Protein AF-A0A9E3DQM3-F1 (afdb_monomer_lite)

Foldseek 3Di:
DDDPPPPPDPPPPPDDPDDDPALVVNLVSLVVVLVVVVVVLVPDDPVVNVCVCVPDPDNDPVVVVSVVSVVVSVVSVLRVLLVVLVVVVVVVDDLVNVCVVVVHDSVVSCVSVVHD

Sec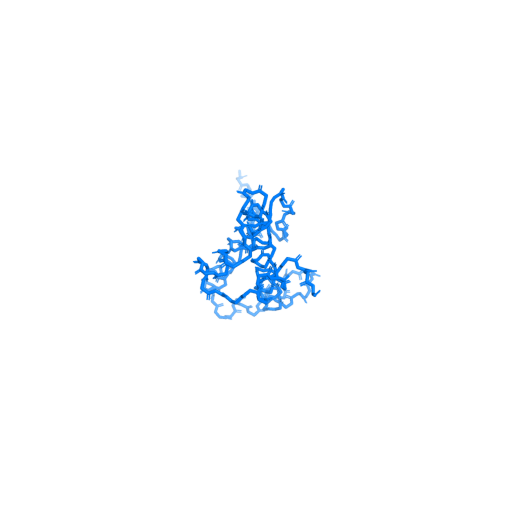ondary structure (DSSP, 8-state):
-----------S----PPPPSSHHHHHHHHHHHHHHHHHHHHHS-HHHHHHTTTSSSS---HHHHHHHHHHHHHHHHHHHHHHHHHHHHHTT--HHHHHHHHT--HHHHHHHHT--

Radius of gyration: 20.76 Å; chains: 1; bounding box: 43×24×73 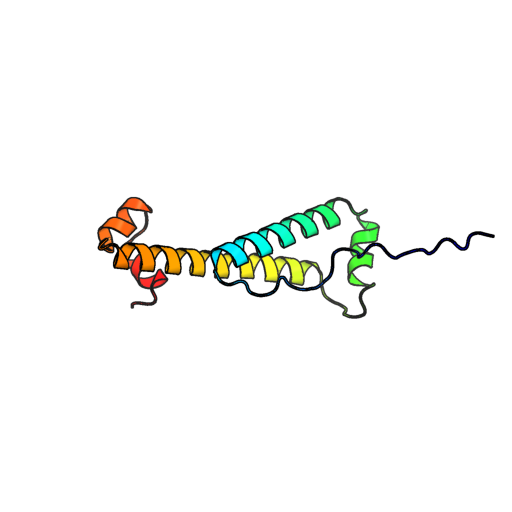Å

pLDDT: mean 78.61, std 18.82, range [35.5, 97.88]

Structure (mmCIF, N/CA/C/O backbone):
data_AF-A0A9E3DQM3-F1
#
_entry.id   AF-A0A9E3DQM3-F1
#
loop_
_atom_site.group_PDB
_atom_site.id
_atom_site.type_symbol
_atom_site.label_atom_id
_atom_site.label_alt_id
_atom_site.label_comp_id
_atom_site.label_asym_id
_atom_site.label_entity_id
_atom_site.label_seq_id
_atom_site.pdbx_PDB_ins_code
_atom_site.Cartn_x
_atom_site.Cartn_y
_atom_site.Cartn_z
_atom_site.occupancy
_atom_site.B_iso_or_equiv
_atom_site.auth_seq_id
_atom_site.auth_comp_id
_atom_site.auth_asym_id
_atom_site.auth_atom_id
_atom_site.pdbx_PDB_model_num
ATOM 1 N N . MET A 1 1 ? 2.557 4.049 -54.250 1.00 42.88 1 MET A N 1
ATOM 2 C CA . MET A 1 1 ? 3.719 3.833 -53.370 1.00 42.88 1 MET A CA 1
ATOM 3 C C . MET A 1 1 ? 3.212 4.085 -51.966 1.00 42.88 1 MET A C 1
ATOM 5 O O . MET A 1 1 ? 2.896 5.226 -51.663 1.00 42.88 1 MET A O 1
ATOM 9 N N . SER A 1 2 ? 2.962 3.009 -51.215 1.00 41.59 2 SER A N 1
ATOM 10 C CA . SER A 1 2 ? 2.584 3.079 -49.802 1.00 41.59 2 SER A CA 1
ATOM 11 C C . SER A 1 2 ? 3.788 3.590 -49.030 1.00 41.59 2 SER A C 1
ATOM 13 O O . SER A 1 2 ? 4.823 2.930 -49.020 1.00 41.59 2 SER A O 1
ATOM 15 N N . SER A 1 3 ? 3.661 4.773 -48.447 1.00 45.12 3 SER A N 1
ATOM 16 C CA . SER A 1 3 ? 4.491 5.146 -47.314 1.00 45.12 3 SER A CA 1
ATOM 17 C C . SER A 1 3 ? 3.860 4.457 -46.115 1.00 45.12 3 SER A C 1
ATOM 19 O O . SER A 1 3 ? 2.755 4.824 -45.725 1.00 45.12 3 SER A O 1
ATOM 21 N N . ASP A 1 4 ? 4.511 3.408 -45.619 1.00 41.22 4 ASP A N 1
ATOM 22 C CA . ASP A 1 4 ? 4.266 2.865 -44.289 1.00 41.22 4 ASP A CA 1
ATOM 23 C C . ASP A 1 4 ? 4.335 4.029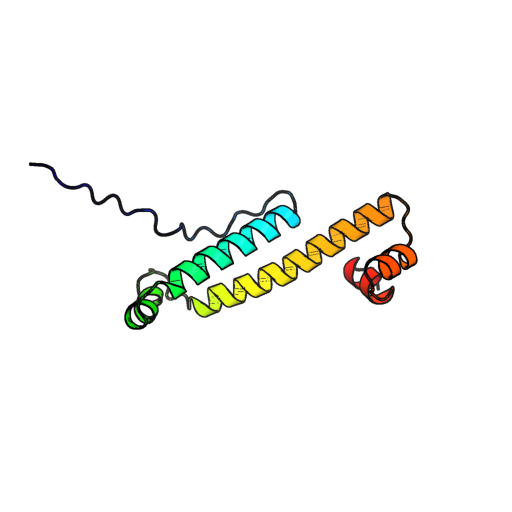 -43.290 1.00 41.22 4 ASP A C 1
ATOM 25 O O . ASP A 1 4 ? 5.412 4.531 -42.962 1.00 41.22 4 ASP A O 1
ATOM 29 N N . GLU A 1 5 ? 3.165 4.505 -42.861 1.00 43.25 5 GLU A N 1
ATOM 30 C CA . GLU A 1 5 ? 3.015 5.230 -41.608 1.00 43.25 5 GLU A CA 1
ATOM 31 C C . GLU A 1 5 ? 3.460 4.263 -40.517 1.00 43.25 5 GLU A C 1
ATOM 33 O O . GLU A 1 5 ? 2.720 3.380 -40.086 1.00 43.25 5 GLU A O 1
ATOM 38 N N . PHE A 1 6 ? 4.718 4.401 -40.108 1.00 43.09 6 PHE A N 1
ATOM 39 C CA . PHE A 1 6 ? 5.173 3.894 -38.829 1.00 43.09 6 PHE A CA 1
ATOM 40 C C . PHE A 1 6 ? 4.452 4.731 -37.774 1.00 43.09 6 PHE A C 1
ATOM 42 O O . PHE A 1 6 ? 4.981 5.733 -37.303 1.00 43.09 6 PHE A O 1
ATOM 49 N N . ASP A 1 7 ? 3.199 4.378 -37.497 1.00 37.12 7 ASP A N 1
ATOM 50 C CA . ASP A 1 7 ? 2.474 4.839 -36.326 1.00 37.12 7 ASP A CA 1
ATOM 51 C C . ASP A 1 7 ? 3.252 4.251 -35.144 1.00 37.12 7 ASP A C 1
ATOM 53 O O . ASP A 1 7 ? 3.266 3.021 -34.986 1.00 37.12 7 ASP A O 1
ATOM 57 N N . PRO A 1 8 ? 4.037 5.049 -34.393 1.00 44.78 8 PRO A N 1
ATOM 58 C CA . PRO A 1 8 ? 4.723 4.508 -33.242 1.00 44.78 8 PRO A CA 1
ATOM 59 C C . PRO A 1 8 ? 3.615 4.030 -32.312 1.00 44.78 8 PRO A C 1
ATOM 61 O O . PRO A 1 8 ? 2.886 4.843 -31.744 1.00 44.78 8 PRO A O 1
ATOM 64 N N . MET A 1 9 ? 3.462 2.703 -32.187 1.00 35.50 9 MET A N 1
ATOM 65 C CA . MET A 1 9 ? 2.641 2.130 -31.128 1.00 35.50 9 MET A CA 1
ATOM 66 C C . MET A 1 9 ? 2.982 2.911 -29.863 1.00 35.50 9 MET A C 1
ATOM 68 O O . MET A 1 9 ? 4.178 3.066 -29.591 1.00 35.50 9 MET A O 1
ATOM 72 N N . PRO A 1 10 ? 1.993 3.428 -29.116 1.00 40.78 10 PRO A N 1
ATOM 73 C CA . PRO A 1 10 ? 2.281 4.071 -27.852 1.00 40.78 10 PRO A CA 1
ATOM 74 C C . PRO A 1 10 ? 2.964 3.009 -26.993 1.00 40.78 10 PRO A C 1
ATOM 76 O O . PRO A 1 10 ? 2.312 2.097 -26.485 1.00 40.78 10 PRO A O 1
ATOM 79 N N . LEU A 1 11 ? 4.295 3.077 -26.913 1.00 44.91 11 LEU A N 1
ATOM 80 C CA . LEU A 1 11 ? 5.111 2.343 -25.964 1.00 44.91 11 LEU A CA 1
ATOM 81 C C . LEU A 1 11 ? 4.618 2.840 -24.616 1.00 44.91 11 LEU A C 1
ATOM 83 O O . LEU A 1 11 ? 4.978 3.933 -24.208 1.00 44.91 11 LEU A O 1
ATOM 87 N N . PHE A 1 12 ? 3.654 2.098 -24.066 1.00 47.22 12 PHE A N 1
ATOM 88 C CA . PHE A 1 12 ? 3.062 2.211 -22.739 1.00 47.22 12 PHE A CA 1
ATOM 89 C C . PHE A 1 12 ? 3.156 3.622 -22.166 1.00 47.22 12 PHE A C 1
ATOM 91 O O . PHE A 1 12 ? 4.138 3.943 -21.514 1.00 47.22 12 PHE A O 1
ATOM 98 N N . GLY A 1 13 ? 2.152 4.463 -22.435 1.00 41.88 13 GLY A N 1
ATOM 99 C CA . GLY A 1 13 ? 2.186 5.871 -22.044 1.00 41.88 13 GLY A CA 1
ATOM 100 C C . GLY A 1 13 ? 2.747 6.078 -20.633 1.00 41.88 13 GLY A C 1
ATOM 101 O O . GLY A 1 13 ? 2.153 5.618 -19.659 1.00 41.88 13 GLY A O 1
ATOM 102 N N . ASP A 1 14 ? 3.852 6.823 -20.548 1.00 50.19 14 ASP A N 1
ATOM 103 C CA . ASP A 1 14 ? 4.559 7.248 -19.326 1.00 50.19 14 ASP A CA 1
ATOM 104 C C . ASP A 1 14 ? 3.697 8.083 -18.360 1.00 50.19 14 ASP A C 1
ATOM 106 O O . ASP A 1 14 ? 4.152 8.575 -17.323 1.00 50.19 14 ASP A O 1
ATOM 110 N N . ALA A 1 15 ? 2.414 8.260 -18.668 1.00 54.31 15 ALA A N 1
ATOM 111 C CA . ALA A 1 15 ? 1.480 8.922 -17.790 1.00 54.31 15 ALA A CA 1
ATOM 112 C C . ALA A 1 15 ? 1.271 8.064 -16.538 1.00 54.31 15 ALA A C 1
ATOM 114 O O . ALA A 1 15 ? 0.596 7.032 -16.551 1.00 54.31 15 ALA A O 1
ATOM 115 N N . LEU A 1 16 ? 1.830 8.535 -15.420 1.00 55.59 16 LEU A N 1
ATOM 116 C CA . LEU A 1 16 ? 1.467 8.078 -14.084 1.00 55.59 16 LEU A CA 1
ATOM 117 C C . LEU A 1 16 ? -0.074 7.950 -14.017 1.00 55.59 16 LEU A C 1
ATOM 119 O O . LEU A 1 16 ? -0.740 8.940 -14.335 1.00 55.59 16 LEU A O 1
ATOM 123 N N . PRO A 1 17 ? -0.667 6.799 -13.617 1.00 60.09 17 PRO A N 1
ATOM 124 C CA . PRO A 1 17 ? -2.113 6.697 -13.450 1.00 60.09 17 PRO A CA 1
ATOM 125 C C . PRO A 1 17 ? -2.642 7.883 -12.644 1.00 60.09 17 PRO A C 1
ATOM 127 O O . PRO A 1 17 ? -2.133 8.186 -11.561 1.00 60.09 17 PRO A O 1
ATOM 130 N N . ALA A 1 18 ? -3.634 8.574 -13.207 1.00 59.53 18 ALA A N 1
ATOM 131 C CA . ALA A 1 18 ? -4.273 9.703 -12.551 1.00 59.53 18 ALA A CA 1
ATOM 132 C C . ALA A 1 18 ? -4.902 9.244 -11.221 1.00 59.53 18 ALA A C 1
ATOM 134 O O . ALA A 1 18 ? -5.416 8.124 -11.144 1.00 59.53 18 ALA A O 1
ATOM 135 N N . PRO A 1 19 ? -4.879 10.079 -10.168 1.00 56.88 19 PRO A N 1
ATOM 136 C CA . PRO A 1 19 ? -5.495 9.726 -8.896 1.00 56.88 19 PRO A CA 1
ATOM 137 C C . PRO A 1 19 ? -6.997 9.474 -9.084 1.00 56.88 19 PRO A C 1
ATOM 139 O O . PRO A 1 19 ? -7.719 10.331 -9.594 1.00 56.88 19 PRO A O 1
ATOM 142 N N . THR A 1 20 ? -7.466 8.299 -8.667 1.00 69.88 20 THR A N 1
ATOM 143 C CA . THR A 1 20 ? -8.883 7.912 -8.735 1.00 69.88 20 THR A CA 1
ATOM 144 C C . THR A 1 20 ? -9.654 8.307 -7.479 1.00 69.88 20 THR A C 1
ATOM 146 O O . THR A 1 20 ? -9.082 8.722 -6.470 1.00 69.88 20 THR A O 1
ATOM 149 N N . THR A 1 21 ? -10.978 8.145 -7.533 1.00 73.00 21 THR A N 1
ATOM 150 C CA . THR A 1 21 ? -11.918 8.498 -6.462 1.00 73.00 21 THR A CA 1
ATOM 151 C C . THR A 1 21 ? -11.724 7.716 -5.167 1.00 73.00 21 THR A C 1
ATOM 153 O O . THR A 1 21 ? -12.026 8.246 -4.098 1.00 73.00 21 THR A O 1
ATOM 156 N N . THR A 1 22 ? -11.199 6.488 -5.223 1.00 85.75 22 THR A N 1
ATOM 157 C CA . THR A 1 22 ? -10.948 5.671 -4.026 1.00 85.75 22 THR A CA 1
ATOM 158 C C . THR A 1 22 ? -9.489 5.208 -3.924 1.00 85.75 22 THR A C 1
ATOM 160 O O . THR A 1 22 ? -8.814 5.022 -4.942 1.00 85.75 22 THR A O 1
ATOM 163 N N . PRO A 1 23 ? -8.971 4.970 -2.700 1.00 88.31 23 PRO A N 1
ATOM 164 C CA . PRO A 1 23 ? -7.628 4.419 -2.520 1.00 88.31 23 PRO A CA 1
ATOM 165 C C . PRO A 1 23 ? -7.490 2.994 -3.080 1.00 88.31 23 PRO A C 1
ATOM 167 O O . PRO A 1 23 ? -6.387 2.605 -3.456 1.00 88.31 23 PRO A O 1
ATOM 170 N N . TRP A 1 24 ? -8.589 2.234 -3.160 1.00 88.12 24 TRP A N 1
ATOM 171 C CA . TRP A 1 24 ? -8.620 0.878 -3.716 1.00 88.12 24 TRP A CA 1
ATOM 172 C C . TRP A 1 24 ? -8.428 0.861 -5.231 1.00 88.12 24 TRP A C 1
ATOM 174 O O . TRP A 1 24 ? -7.635 0.067 -5.734 1.00 88.12 24 TRP A O 1
ATOM 184 N N . GLU A 1 25 ? -9.098 1.764 -5.947 1.00 88.81 25 GLU A N 1
ATOM 185 C CA . GLU A 1 25 ? -8.893 1.953 -7.387 1.00 88.81 25 GLU A CA 1
ATOM 186 C C . GLU A 1 25 ? -7.447 2.376 -7.677 1.00 88.81 25 GLU A C 1
ATOM 188 O O . GLU A 1 25 ? -6.783 1.767 -8.517 1.00 88.81 25 GLU A O 1
ATOM 193 N N . SER A 1 26 ? -6.910 3.329 -6.907 1.00 86.38 26 SER A N 1
ATOM 194 C CA . SER A 1 26 ? -5.517 3.768 -7.046 1.00 86.38 26 SER A CA 1
ATOM 195 C C . SER A 1 26 ? -4.544 2.615 -6.791 1.00 86.38 26 SER A C 1
ATOM 197 O O . SER A 1 26 ? -3.575 2.443 -7.527 1.00 86.38 26 SER A O 1
ATOM 199 N N . LEU A 1 27 ? -4.793 1.788 -5.768 1.00 89.31 27 LEU A N 1
ATOM 200 C CA . LEU A 1 27 ? -3.965 0.617 -5.477 1.00 89.31 27 LEU A CA 1
ATOM 201 C C . LEU A 1 27 ? -3.952 -0.368 -6.652 1.00 89.31 27 LEU A C 1
ATOM 203 O O . LEU A 1 27 ? -2.878 -0.834 -7.032 1.00 89.31 27 LEU A O 1
ATOM 207 N N . ALA A 1 28 ? -5.119 -0.659 -7.232 1.00 89.19 28 ALA A N 1
ATOM 208 C CA . ALA A 1 28 ? -5.241 -1.561 -8.372 1.00 89.19 28 ALA A CA 1
ATOM 209 C C . ALA A 1 28 ? -4.492 -1.028 -9.603 1.00 89.19 28 ALA A C 1
ATOM 211 O O . ALA A 1 28 ? -3.705 -1.761 -10.196 1.00 89.19 28 ALA A O 1
ATOM 212 N N . LEU A 1 29 ? -4.664 0.254 -9.940 1.00 87.75 29 LEU A N 1
ATOM 213 C CA . LEU A 1 29 ? -3.987 0.877 -11.082 1.00 87.75 29 LEU A CA 1
ATOM 214 C C . LEU A 1 29 ? -2.465 0.874 -10.931 1.00 87.75 29 LEU A C 1
ATOM 216 O O . LEU A 1 29 ? -1.751 0.526 -11.867 1.00 87.75 29 LEU A O 1
ATOM 220 N N . HIS A 1 30 ? -1.954 1.224 -9.749 1.00 87.00 30 HIS A N 1
ATOM 221 C CA . HIS A 1 30 ? -0.514 1.214 -9.498 1.00 87.00 30 HIS A CA 1
ATOM 222 C C . HIS A 1 30 ? 0.074 -0.202 -9.516 1.00 87.00 30 HIS A C 1
ATOM 224 O O . HIS A 1 30 ? 1.187 -0.388 -10.005 1.00 87.00 30 HIS A O 1
ATOM 230 N N . ALA A 1 31 ? -0.651 -1.192 -8.987 1.00 90.06 31 ALA A N 1
ATOM 231 C CA . ALA A 1 31 ? -0.225 -2.586 -9.030 1.00 90.06 31 ALA A CA 1
ATOM 232 C C . ALA A 1 31 ? -0.200 -3.127 -10.465 1.00 90.06 31 ALA A C 1
ATOM 234 O O . ALA A 1 31 ? 0.768 -3.785 -10.841 1.00 90.06 31 ALA A O 1
ATOM 235 N N . GLN A 1 32 ? -1.222 -2.806 -11.265 1.00 90.38 32 GLN A N 1
ATOM 236 C CA . GLN A 1 32 ? -1.298 -3.197 -12.671 1.00 90.38 32 GLN A CA 1
ATOM 237 C C . GLN A 1 32 ? -0.162 -2.566 -13.478 1.00 90.38 32 GLN A C 1
ATOM 239 O O . GLN A 1 32 ? 0.599 -3.283 -14.116 1.00 90.38 32 GLN A O 1
ATOM 244 N N . TRP A 1 33 ? 0.028 -1.248 -13.349 1.00 88.50 33 TRP A N 1
ATOM 245 C CA . TRP A 1 33 ? 1.132 -0.537 -13.995 1.00 88.50 33 TRP A CA 1
ATOM 246 C C . TRP A 1 33 ? 2.481 -1.191 -13.667 1.00 88.50 33 TRP A C 1
ATOM 248 O O . TRP A 1 33 ? 3.269 -1.458 -14.570 1.00 88.50 33 TRP A O 1
ATOM 258 N N . LEU A 1 34 ? 2.732 -1.511 -12.389 1.00 89.00 34 LEU A N 1
ATOM 259 C CA . LEU A 1 34 ? 3.995 -2.116 -11.963 1.00 89.00 34 LEU A CA 1
ATOM 260 C C . LEU A 1 34 ? 4.188 -3.517 -12.557 1.00 89.00 34 LEU A C 1
ATOM 262 O O . LEU A 1 34 ? 5.289 -3.844 -12.994 1.00 89.00 34 LEU A O 1
ATOM 266 N N . ALA A 1 35 ? 3.133 -4.333 -12.582 1.00 89.81 35 ALA A N 1
ATOM 267 C CA . ALA A 1 35 ? 3.174 -5.662 -13.181 1.00 89.81 35 ALA A CA 1
ATOM 268 C C . ALA A 1 35 ? 3.483 -5.595 -14.684 1.00 89.81 35 ALA A C 1
ATOM 270 O O . ALA A 1 35 ? 4.371 -6.309 -15.150 1.00 89.81 35 ALA A O 1
ATOM 271 N N . ASP A 1 36 ? 2.813 -4.698 -15.411 1.00 88.00 36 ASP A N 1
ATOM 272 C CA . ASP A 1 36 ? 2.993 -4.531 -16.855 1.00 88.00 36 ASP A CA 1
ATOM 273 C C . ASP A 1 36 ? 4.410 -4.047 -17.192 1.00 88.00 36 ASP A C 1
ATOM 275 O O . ASP A 1 36 ? 5.061 -4.596 -18.082 1.00 88.00 36 ASP A O 1
ATOM 279 N N . HIS A 1 37 ? 4.940 -3.085 -16.429 1.00 83.88 37 HIS A N 1
ATOM 280 C CA . HIS A 1 37 ? 6.285 -2.546 -16.656 1.00 83.88 37 HIS A CA 1
ATOM 281 C C . HIS A 1 37 ? 7.375 -3.571 -16.337 1.00 83.88 37 HIS A C 1
ATOM 283 O O . HIS A 1 37 ? 8.320 -3.731 -17.106 1.00 83.88 37 HIS A O 1
ATOM 289 N N . ILE A 1 38 ? 7.238 -4.328 -15.244 1.00 87.38 38 ILE A N 1
ATOM 290 C CA . ILE A 1 38 ? 8.187 -5.405 -14.924 1.00 87.38 38 ILE A CA 1
ATOM 291 C C . ILE A 1 38 ? 8.148 -6.498 -15.999 1.00 87.38 38 ILE A C 1
ATOM 293 O O . ILE A 1 38 ? 9.203 -6.997 -16.392 1.00 87.38 38 ILE A O 1
ATOM 297 N N . ALA A 1 39 ? 6.961 -6.862 -16.494 1.00 87.81 39 ALA A N 1
ATOM 298 C CA . ALA A 1 39 ? 6.821 -7.854 -17.557 1.00 87.81 39 ALA A CA 1
ATOM 299 C C . ALA A 1 39 ? 7.486 -7.391 -18.863 1.00 87.81 39 ALA A C 1
ATOM 301 O O . ALA A 1 39 ? 8.204 -8.174 -19.487 1.00 87.81 39 ALA A O 1
ATOM 302 N N . ALA A 1 40 ? 7.314 -6.118 -19.235 1.00 83.44 40 ALA A N 1
ATOM 303 C CA . ALA A 1 40 ? 7.974 -5.529 -20.395 1.00 83.44 40 ALA A CA 1
ATOM 304 C C . ALA A 1 40 ? 9.506 -5.598 -20.269 1.00 83.44 40 ALA A C 1
ATOM 306 O O . ALA A 1 40 ? 10.174 -6.100 -21.169 1.00 83.44 40 ALA A O 1
ATOM 307 N N . ILE A 1 41 ? 10.065 -5.200 -19.121 1.00 81.56 41 ILE A N 1
ATOM 308 C CA . ILE A 1 41 ? 11.517 -5.253 -18.862 1.00 81.56 41 ILE A CA 1
ATOM 309 C C . ILE A 1 41 ? 12.045 -6.689 -18.886 1.00 81.56 41 ILE A C 1
ATOM 311 O O . ILE A 1 41 ? 13.131 -6.958 -19.405 1.00 81.56 41 ILE A O 1
ATOM 315 N N . ALA A 1 42 ? 11.293 -7.631 -18.313 1.00 85.50 42 ALA A N 1
ATOM 316 C CA . ALA A 1 42 ? 11.682 -9.036 -18.279 1.00 85.50 42 ALA A CA 1
ATOM 317 C C . ALA A 1 42 ? 11.770 -9.647 -19.687 1.00 85.50 42 ALA A C 1
ATOM 319 O O . ALA A 1 42 ? 12.611 -10.520 -19.909 1.00 85.50 42 ALA A O 1
ATOM 320 N N . ALA A 1 43 ? 10.942 -9.171 -20.623 1.00 86.56 43 ALA A N 1
ATOM 321 C CA . ALA A 1 43 ? 10.942 -9.600 -22.018 1.00 86.56 43 ALA A CA 1
ATOM 322 C C . ALA A 1 43 ? 12.074 -8.981 -22.862 1.00 86.56 43 ALA A C 1
ATOM 324 O O . ALA A 1 43 ? 12.396 -9.532 -23.912 1.00 86.56 43 ALA A O 1
ATOM 325 N N . MET A 1 44 ? 12.691 -7.880 -22.415 1.00 82.56 44 MET A N 1
ATOM 326 C CA . MET A 1 44 ? 13.809 -7.237 -23.120 1.00 82.56 44 MET A CA 1
ATOM 327 C C . MET A 1 44 ? 15.105 -8.047 -23.006 1.00 82.56 44 MET A C 1
ATOM 329 O O . MET A 1 44 ? 15.405 -8.622 -21.945 1.00 82.56 44 MET A O 1
ATOM 333 N N . ASP A 1 45 ? 15.915 -8.009 -24.070 1.00 80.38 45 ASP A N 1
ATOM 334 C CA . ASP A 1 45 ? 17.299 -8.491 -24.041 1.00 80.38 45 ASP A CA 1
ATOM 335 C C . ASP A 1 45 ? 18.088 -7.703 -22.972 1.00 80.38 45 ASP A C 1
ATOM 337 O O . ASP A 1 45 ? 17.937 -6.480 -22.870 1.00 80.38 45 ASP A O 1
ATOM 341 N N . PRO A 1 46 ? 18.939 -8.352 -22.153 1.00 77.62 46 PRO A N 1
ATOM 342 C CA . PRO A 1 46 ? 19.837 -7.660 -21.230 1.00 77.62 46 PRO A CA 1
ATOM 343 C C . PRO A 1 46 ? 20.576 -6.441 -21.812 1.00 77.62 46 PRO A C 1
ATOM 345 O O . PRO A 1 46 ? 20.757 -5.459 -21.094 1.00 77.62 46 PRO A O 1
ATOM 348 N N . ALA A 1 47 ? 20.976 -6.471 -23.088 1.00 75.38 47 ALA A N 1
ATOM 349 C CA . ALA A 1 47 ? 21.638 -5.346 -23.753 1.00 75.38 47 ALA A CA 1
ATOM 350 C C . ALA A 1 47 ? 20.691 -4.167 -24.054 1.00 75.38 47 ALA A C 1
ATOM 352 O O . ALA A 1 47 ? 21.131 -3.018 -24.112 1.00 75.38 47 ALA A O 1
ATOM 353 N N . GLU A 1 48 ? 19.395 -4.432 -24.222 1.00 68.75 48 GLU A N 1
ATOM 354 C CA . GLU A 1 48 ? 18.355 -3.421 -24.449 1.00 68.75 48 GLU A CA 1
ATOM 355 C C . GLU A 1 48 ? 17.891 -2.773 -23.142 1.00 68.75 48 GLU A C 1
ATOM 357 O O . GLU A 1 48 ? 17.557 -1.591 -23.132 1.00 68.75 48 GLU A O 1
ATOM 362 N N . ARG A 1 49 ? 17.972 -3.492 -22.014 1.00 69.69 49 ARG A N 1
ATOM 363 C CA . ARG A 1 49 ? 17.653 -2.943 -20.681 1.00 69.69 49 ARG A CA 1
ATOM 364 C C . ARG A 1 49 ? 18.530 -1.751 -20.298 1.00 69.69 49 ARG A C 1
ATOM 366 O O . ARG A 1 49 ? 18.069 -0.874 -19.579 1.00 69.69 49 ARG A O 1
ATOM 373 N N . ILE A 1 50 ? 19.778 -1.728 -20.772 1.00 63.91 50 ILE A N 1
ATOM 374 C CA . ILE A 1 50 ? 20.728 -0.628 -20.537 1.00 63.91 50 ILE A CA 1
ATOM 375 C C . ILE A 1 50 ? 20.316 0.611 -21.343 1.00 63.91 50 ILE A C 1
ATOM 377 O O . ILE A 1 50 ? 20.326 1.717 -20.818 1.00 63.91 50 ILE A O 1
ATOM 381 N N . LYS A 1 51 ? 19.885 0.414 -22.594 1.00 59.91 51 LYS A N 1
ATOM 382 C CA . LYS A 1 51 ? 19.491 1.494 -23.512 1.00 59.91 51 LYS A CA 1
ATOM 383 C C . LYS A 1 51 ? 18.102 2.054 -23.229 1.00 59.91 51 LYS A C 1
ATOM 385 O O . LYS A 1 51 ? 17.812 3.188 -23.587 1.00 59.91 51 LYS A O 1
ATOM 390 N N . TRP A 1 52 ? 17.240 1.272 -22.582 1.00 61.75 52 TRP A N 1
ATOM 391 C CA . TRP A 1 52 ? 15.896 1.708 -22.213 1.00 61.75 52 TRP A CA 1
ATOM 392 C C . TRP A 1 52 ? 15.905 2.897 -21.236 1.00 61.75 52 TR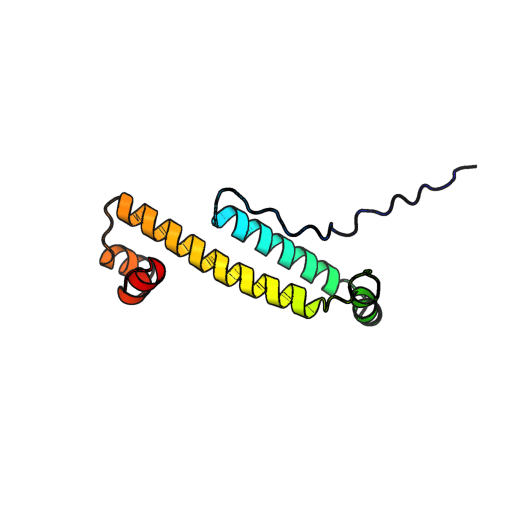P A C 1
ATOM 394 O O . TRP A 1 52 ? 14.997 3.718 -21.279 1.00 61.75 52 TRP A O 1
ATOM 404 N N . GLY A 1 53 ? 16.956 3.043 -20.421 1.00 55.41 53 GLY A N 1
ATOM 405 C CA . GLY A 1 53 ? 17.171 4.230 -19.583 1.00 55.41 53 GLY A CA 1
ATOM 406 C C . GLY A 1 53 ? 17.863 5.409 -20.284 1.00 55.41 53 GLY A C 1
ATOM 407 O O . GLY A 1 53 ? 17.888 6.492 -19.720 1.00 55.41 53 GLY A O 1
ATOM 408 N N . GLU A 1 54 ? 18.421 5.214 -21.486 1.00 53.22 54 GLU A N 1
ATOM 409 C CA . GLU A 1 54 ? 19.199 6.226 -22.233 1.00 53.22 54 GLU A CA 1
ATOM 410 C C . GLU A 1 54 ? 18.401 6.885 -23.380 1.00 53.22 54 GLU A C 1
ATOM 412 O O . GLU A 1 54 ? 18.919 7.755 -24.080 1.00 53.22 54 GLU A O 1
ATOM 417 N N . HIS A 1 55 ? 17.170 6.434 -23.650 1.00 50.09 55 HIS A N 1
ATOM 418 C CA . HIS A 1 55 ? 16.382 6.848 -24.824 1.00 50.09 55 HIS A CA 1
ATOM 419 C C . HIS A 1 55 ? 15.128 7.677 -24.511 1.00 50.09 55 HIS A C 1
ATOM 421 O O . HIS A 1 55 ? 14.434 8.079 -25.444 1.00 50.09 55 HIS A O 1
ATOM 427 N N . SER A 1 56 ? 14.844 7.976 -23.241 1.00 51.75 56 SER A N 1
ATOM 428 C CA . SER A 1 56 ? 13.891 9.028 -22.873 1.00 51.75 56 SER A CA 1
ATOM 429 C C . SER A 1 56 ? 14.648 10.333 -22.633 1.00 51.75 56 SER A C 1
ATOM 431 O O . SER A 1 56 ? 15.671 10.323 -21.962 1.00 51.75 56 SER A O 1
ATOM 433 N N . ASP A 1 57 ? 14.134 11.464 -23.127 1.00 46.09 57 ASP A N 1
ATOM 434 C CA . ASP A 1 57 ? 14.692 12.818 -22.903 1.00 46.09 57 ASP A CA 1
ATOM 435 C C . ASP A 1 57 ? 14.812 13.210 -21.407 1.00 46.09 57 ASP A C 1
ATOM 437 O O . ASP A 1 57 ? 15.360 14.257 -21.059 1.00 46.09 57 ASP A O 1
ATOM 441 N N . GLU A 1 58 ? 14.320 12.360 -20.508 1.00 52.22 58 GLU A N 1
ATOM 442 C CA . GLU A 1 58 ? 14.596 12.381 -19.082 1.00 52.22 58 GLU A CA 1
ATOM 443 C C . GLU A 1 58 ? 15.484 11.164 -18.762 1.00 52.22 58 GLU A C 1
ATOM 445 O O . GLU A 1 58 ? 15.023 10.030 -18.897 1.00 52.22 58 GLU A O 1
ATOM 450 N N . ASP A 1 59 ? 16.738 11.385 -18.340 1.00 54.69 59 ASP A N 1
ATOM 451 C CA . ASP A 1 59 ? 17.666 10.371 -17.793 1.00 54.69 59 ASP A CA 1
ATOM 452 C C . ASP A 1 59 ? 17.109 9.775 -16.476 1.00 54.69 59 ASP A C 1
ATOM 454 O O . ASP A 1 59 ? 17.665 9.942 -15.385 1.00 54.69 59 ASP A O 1
ATOM 458 N N . LEU A 1 60 ? 15.937 9.146 -16.526 1.00 60.91 60 LEU A N 1
ATOM 459 C CA . LEU A 1 60 ? 15.287 8.555 -15.371 1.00 60.91 60 LEU A CA 1
ATOM 460 C C . LEU A 1 60 ? 15.799 7.135 -15.187 1.00 60.91 60 LEU A C 1
ATOM 462 O O . LEU A 1 60 ? 15.562 6.244 -16.003 1.00 60.91 60 LEU A O 1
ATOM 466 N N . ASP A 1 61 ? 16.460 6.915 -14.053 1.00 73.25 61 ASP A N 1
ATOM 467 C CA . ASP A 1 61 ? 16.769 5.580 -13.558 1.00 73.25 61 ASP A CA 1
ATOM 468 C C . ASP A 1 61 ? 15.463 4.779 -13.411 1.00 73.25 61 ASP A C 1
ATOM 470 O O . ASP A 1 61 ? 14.696 4.945 -12.459 1.00 73.25 61 ASP A O 1
ATOM 474 N N . GLN A 1 62 ? 15.206 3.893 -14.371 1.00 72.25 62 GLN A N 1
ATOM 475 C CA . GLN A 1 62 ? 13.993 3.082 -14.424 1.00 72.25 62 GLN A CA 1
ATOM 476 C C . GLN A 1 62 ? 13.863 2.152 -13.208 1.00 72.25 62 GLN A C 1
ATOM 478 O O . GLN A 1 62 ? 12.750 1.867 -12.760 1.00 72.25 62 GLN A O 1
ATOM 483 N N . LEU A 1 63 ? 14.978 1.726 -12.597 1.00 78.31 63 LEU A N 1
ATOM 484 C CA . LEU A 1 63 ? 14.928 0.975 -11.339 1.00 78.31 63 LEU A CA 1
ATOM 485 C C . LEU A 1 63 ? 14.442 1.863 -10.190 1.00 78.31 63 LEU A C 1
ATOM 487 O O . LEU A 1 63 ? 13.663 1.402 -9.353 1.00 78.31 63 LEU A O 1
ATOM 491 N N . ALA A 1 64 ? 14.832 3.139 -10.172 1.00 81.06 64 ALA A N 1
ATOM 492 C CA . ALA A 1 64 ? 14.310 4.107 -9.212 1.00 81.06 64 ALA A CA 1
ATOM 493 C C . ALA A 1 64 ? 12.812 4.385 -9.430 1.00 81.06 64 ALA A C 1
ATOM 495 O O . ALA A 1 64 ? 12.070 4.513 -8.451 1.00 81.06 64 ALA A O 1
ATOM 496 N N . VAL A 1 65 ? 12.333 4.410 -10.680 1.00 81.88 65 VAL A N 1
ATOM 497 C CA . VAL A 1 65 ? 10.895 4.529 -10.989 1.00 81.88 65 VAL A CA 1
ATOM 498 C C . VAL A 1 65 ? 10.121 3.322 -10.444 1.00 81.88 65 VAL A C 1
ATOM 500 O O . VAL A 1 65 ? 9.118 3.499 -9.743 1.00 81.88 65 VAL A O 1
ATOM 503 N N . LEU A 1 66 ? 10.602 2.098 -10.689 1.00 84.81 66 LEU A N 1
ATOM 504 C CA . LEU A 1 66 ? 9.996 0.874 -10.151 1.00 84.81 66 LEU A CA 1
ATOM 505 C C . LEU A 1 66 ? 9.980 0.864 -8.615 1.00 84.81 66 LEU A C 1
ATOM 507 O O . LEU A 1 66 ? 8.947 0.560 -8.011 1.00 84.81 66 LEU A O 1
ATOM 511 N N . ASP A 1 67 ? 11.089 1.238 -7.971 1.00 86.62 67 ASP A N 1
ATOM 512 C CA . ASP A 1 67 ? 11.186 1.320 -6.509 1.00 86.62 67 ASP A CA 1
ATOM 513 C C . ASP A 1 67 ? 10.211 2.358 -5.932 1.00 86.62 67 ASP A C 1
ATOM 515 O O . ASP A 1 67 ? 9.454 2.080 -4.994 1.00 86.62 67 ASP A O 1
ATOM 519 N N . HIS A 1 68 ? 10.147 3.545 -6.538 1.00 85.25 68 HIS A N 1
ATOM 520 C CA . HIS A 1 68 ? 9.193 4.579 -6.151 1.00 85.25 68 HIS A CA 1
ATOM 521 C C . HIS A 1 68 ? 7.740 4.083 -6.257 1.00 85.25 68 HIS A C 1
ATOM 523 O O . HIS A 1 68 ? 6.897 4.363 -5.392 1.00 85.25 68 HIS A O 1
ATOM 529 N N . ARG A 1 69 ? 7.429 3.290 -7.285 1.00 85.19 69 ARG A N 1
ATOM 530 C CA . ARG A 1 69 ? 6.101 2.695 -7.462 1.00 85.19 69 ARG A CA 1
ATOM 531 C C . ARG A 1 69 ? 5.791 1.596 -6.459 1.00 85.19 69 ARG A C 1
ATOM 533 O O . ARG A 1 69 ? 4.702 1.620 -5.884 1.00 85.19 69 ARG A O 1
ATOM 540 N N . ALA A 1 70 ? 6.741 0.723 -6.145 1.00 89.38 70 ALA A N 1
ATOM 541 C CA . ALA A 1 70 ? 6.584 -0.261 -5.075 1.00 89.38 70 ALA A CA 1
ATOM 542 C C . ALA A 1 70 ? 6.315 0.411 -3.708 1.00 89.38 70 ALA A C 1
ATOM 544 O O . ALA A 1 70 ? 5.427 -0.001 -2.949 1.00 89.38 70 ALA A O 1
ATOM 545 N N . LYS A 1 71 ? 7.010 1.518 -3.412 1.00 89.75 71 LYS A N 1
ATOM 546 C CA . LYS A 1 71 ? 6.756 2.34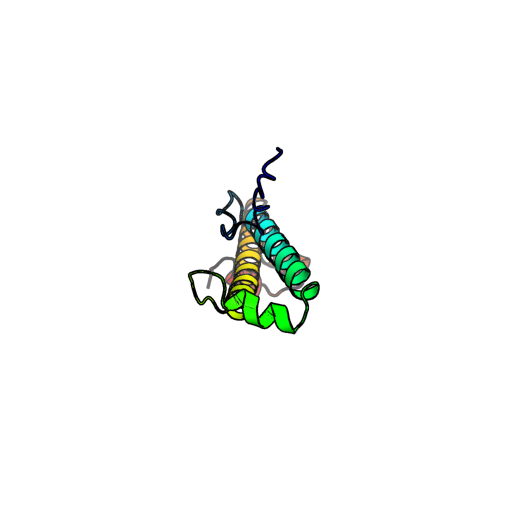0 -2.213 1.00 89.75 71 LYS A CA 1
ATOM 547 C C . LYS A 1 71 ? 5.366 2.979 -2.234 1.00 89.75 71 LYS A C 1
ATOM 549 O O . LYS A 1 71 ? 4.671 2.964 -1.216 1.00 89.75 71 LYS A O 1
ATOM 554 N N . SER A 1 72 ? 4.929 3.478 -3.390 1.00 86.31 72 SER A N 1
ATOM 555 C CA . SER A 1 72 ? 3.589 4.057 -3.566 1.00 86.31 72 SER A CA 1
ATOM 556 C C . SER A 1 72 ? 2.480 3.040 -3.271 1.00 86.31 72 SER A C 1
ATOM 558 O O . SER A 1 72 ? 1.532 3.359 -2.556 1.00 86.31 72 SER A O 1
ATOM 560 N N . ILE A 1 73 ? 2.627 1.792 -3.732 1.00 91.06 73 ILE A N 1
ATOM 561 C CA . ILE A 1 73 ? 1.697 0.688 -3.428 1.00 91.06 73 ILE A CA 1
ATOM 562 C C . ILE A 1 73 ? 1.602 0.452 -1.917 1.00 91.06 73 ILE A C 1
ATOM 564 O O . ILE A 1 73 ? 0.508 0.296 -1.376 1.00 91.06 73 ILE A O 1
ATOM 568 N N . THR A 1 74 ? 2.730 0.490 -1.204 1.00 91.31 74 THR A N 1
ATOM 569 C CA . THR A 1 74 ? 2.745 0.333 0.260 1.00 91.31 74 THR A CA 1
ATOM 570 C C . THR A 1 74 ? 1.972 1.455 0.962 1.00 91.31 74 THR A C 1
ATOM 572 O O . THR A 1 74 ? 1.192 1.197 1.886 1.00 91.31 74 THR A O 1
ATOM 575 N N . ALA A 1 75 ? 2.139 2.702 0.511 1.00 88.75 75 ALA A N 1
ATOM 576 C CA . ALA A 1 75 ? 1.385 3.841 1.033 1.00 88.75 75 ALA A CA 1
ATOM 577 C C . ALA A 1 75 ? -0.123 3.716 0.739 1.00 88.75 75 ALA A C 1
ATOM 579 O O . ALA A 1 75 ? -0.949 3.937 1.630 1.00 88.75 75 ALA A O 1
ATOM 580 N N . LEU A 1 76 ? -0.488 3.288 -0.472 1.00 91.00 76 LEU A N 1
ATOM 581 C CA . LEU A 1 76 ? -1.876 3.062 -0.880 1.00 91.00 76 LEU A CA 1
ATOM 582 C C . LEU A 1 76 ? -2.532 1.920 -0.098 1.00 91.00 76 LEU A C 1
ATOM 584 O O . LEU A 1 76 ? -3.667 2.062 0.352 1.00 91.00 76 LEU A O 1
ATOM 588 N N . ALA A 1 77 ? -1.814 0.830 0.173 1.00 91.81 77 ALA A N 1
ATOM 589 C CA . ALA A 1 77 ? -2.307 -0.255 1.018 1.00 91.81 77 ALA A CA 1
ATOM 590 C C . ALA A 1 77 ? -2.611 0.227 2.449 1.00 91.81 77 ALA A C 1
ATOM 592 O O . ALA A 1 77 ? -3.615 -0.165 3.053 1.00 91.81 77 ALA A O 1
ATOM 593 N N . ALA A 1 78 ? -1.785 1.125 2.998 1.00 91.00 78 ALA A N 1
ATOM 594 C CA . ALA A 1 78 ? -2.064 1.759 4.284 1.00 91.00 78 ALA A CA 1
ATOM 595 C C . ALA A 1 78 ? -3.305 2.673 4.230 1.00 91.00 78 ALA A C 1
ATOM 597 O O . ALA A 1 78 ? -4.081 2.699 5.190 1.00 91.00 78 ALA A O 1
ATOM 598 N N . ALA A 1 79 ? -3.522 3.388 3.122 1.00 91.31 79 ALA A N 1
ATOM 599 C CA . ALA A 1 79 ? -4.725 4.191 2.905 1.00 91.31 79 ALA A CA 1
ATOM 600 C C . ALA A 1 79 ? -5.989 3.317 2.806 1.00 91.31 79 ALA A C 1
ATOM 602 O O . ALA A 1 79 ? -6.950 3.579 3.525 1.00 91.31 79 ALA A O 1
ATOM 603 N N . CYS A 1 80 ? -5.954 2.230 2.028 1.00 93.44 80 CYS A N 1
ATOM 604 C CA . CYS A 1 80 ? -7.046 1.254 1.912 1.00 93.44 80 CYS A CA 1
ATOM 605 C C . CYS A 1 80 ? -7.424 0.660 3.273 1.00 93.44 80 CYS A C 1
ATOM 607 O O . CYS A 1 80 ? -8.600 0.560 3.628 1.00 93.44 80 CYS A O 1
ATOM 609 N N . ARG A 1 81 ? -6.418 0.307 4.085 1.00 94.56 81 ARG A N 1
ATOM 610 C CA . ARG A 1 81 ? -6.636 -0.202 5.444 1.00 94.56 81 ARG A CA 1
ATOM 611 C C . ARG A 1 81 ? -7.332 0.830 6.329 1.00 94.56 81 ARG A C 1
ATOM 613 O O . ARG A 1 81 ? -8.262 0.488 7.053 1.00 94.56 81 ARG A O 1
ATOM 620 N N . ARG A 1 82 ? -6.884 2.087 6.283 1.00 94.44 82 ARG A N 1
ATOM 621 C CA . ARG A 1 82 ? -7.488 3.186 7.049 1.00 94.44 82 ARG A CA 1
ATOM 622 C C . ARG A 1 82 ? -8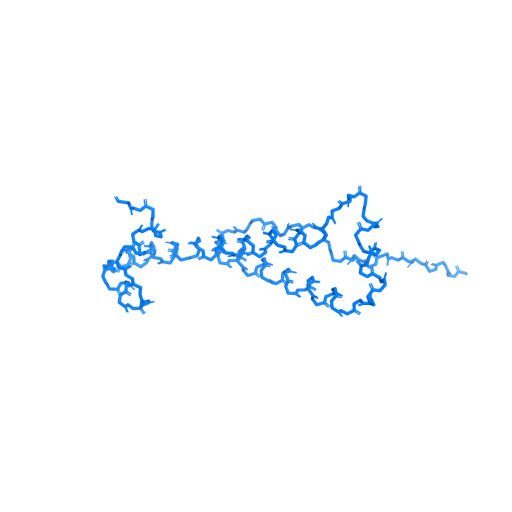.941 3.411 6.645 1.00 94.44 82 ARG A C 1
ATOM 624 O O . ARG A 1 82 ? -9.781 3.547 7.528 1.00 94.44 82 ARG A O 1
ATOM 631 N N . ASP A 1 83 ? -9.205 3.439 5.345 1.00 94.56 83 ASP A N 1
ATOM 632 C CA . ASP A 1 83 ? -10.539 3.600 4.772 1.00 94.56 83 ASP A CA 1
ATOM 633 C C . ASP A 1 83 ? -11.481 2.476 5.233 1.00 94.56 83 ASP A C 1
ATOM 635 O O . ASP A 1 83 ? -12.512 2.727 5.855 1.00 94.56 83 ASP A O 1
ATOM 639 N N . THR A 1 84 ? -11.029 1.225 5.109 1.00 95.12 84 THR A N 1
ATOM 640 C CA . THR A 1 84 ? -11.763 0.038 5.577 1.00 95.12 84 THR A CA 1
ATOM 641 C C . THR A 1 84 ? -12.073 0.107 7.072 1.00 95.12 84 THR A C 1
ATOM 643 O O . THR A 1 84 ? -13.199 -0.137 7.499 1.00 95.12 84 THR A O 1
ATOM 646 N N . TYR A 1 85 ? -11.084 0.446 7.904 1.00 96.00 85 TYR A N 1
ATOM 647 C CA . TYR A 1 85 ? -11.293 0.518 9.349 1.00 96.00 85 TYR A CA 1
ATOM 648 C C . TYR A 1 85 ? -12.255 1.643 9.737 1.00 96.00 85 TYR A C 1
ATOM 650 O O . TYR A 1 85 ? -13.032 1.457 10.670 1.00 96.00 85 TYR A O 1
ATOM 658 N N . ARG A 1 86 ? -12.238 2.784 9.034 1.00 95.31 86 ARG A N 1
ATOM 659 C CA . ARG A 1 86 ? -13.219 3.860 9.245 1.00 95.31 86 ARG A CA 1
ATOM 660 C C . ARG A 1 86 ? -14.633 3.386 8.925 1.00 95.31 86 ARG A C 1
ATOM 662 O O . ARG A 1 86 ? -15.489 3.488 9.798 1.00 95.31 86 ARG A O 1
ATOM 669 N N . ALA A 1 87 ? -14.834 2.765 7.765 1.00 95.00 87 ALA A N 1
ATOM 670 C CA . ALA A 1 87 ? -16.134 2.229 7.371 1.00 95.00 87 ALA A CA 1
ATOM 671 C C . ALA A 1 87 ? -16.675 1.199 8.384 1.00 95.00 87 ALA A C 1
ATOM 673 O O . ALA A 1 87 ? -17.855 1.209 8.727 1.00 95.00 87 ALA A O 1
ATOM 674 N N . LEU A 1 88 ? -15.816 0.333 8.936 1.00 96.56 88 LEU A N 1
ATOM 675 C CA . LEU A 1 88 ? -16.225 -0.629 9.968 1.00 96.56 88 LEU A CA 1
ATOM 676 C C . LEU A 1 88 ? -16.636 0.052 11.282 1.00 96.56 88 LEU A C 1
ATOM 678 O O . LEU A 1 88 ? -17.607 -0.372 11.912 1.00 96.56 88 LEU A O 1
ATOM 682 N N . LEU A 1 89 ? -15.921 1.101 11.704 1.00 96.12 89 LEU A N 1
ATOM 683 C CA . LEU A 1 89 ? -16.304 1.887 12.881 1.00 96.12 89 LEU A CA 1
ATOM 684 C C . LEU A 1 89 ? -17.653 2.590 12.674 1.00 96.12 89 LEU A C 1
ATOM 686 O O . LEU A 1 89 ? -18.470 2.604 13.590 1.00 96.12 89 LEU A O 1
ATOM 690 N N . GLU A 1 90 ? -17.903 3.127 11.479 1.00 96.31 90 GLU A N 1
ATOM 691 C CA . GLU A 1 90 ? -19.184 3.746 11.104 1.00 96.31 90 GLU A CA 1
ATOM 692 C C . GLU A 1 90 ? -20.340 2.734 11.124 1.00 96.31 90 GLU A C 1
ATOM 694 O O . GLU A 1 90 ? -21.453 3.069 11.520 1.00 96.31 90 GLU A O 1
ATOM 699 N N . GLN A 1 91 ? -20.062 1.465 10.814 1.00 97.00 91 GLN A N 1
ATOM 700 C CA . GLN A 1 91 ? -20.999 0.344 10.968 1.00 97.00 91 GLN A CA 1
ATOM 701 C C . GLN A 1 91 ? -21.127 -0.161 12.421 1.00 97.00 91 GLN A C 1
ATOM 703 O O . GLN A 1 91 ? -21.738 -1.202 12.671 1.00 97.00 91 GLN A O 1
ATOM 708 N N . GLY A 1 92 ? -20.524 0.527 13.394 1.00 97.75 92 GLY A N 1
ATOM 709 C CA . GLY A 1 92 ? -20.629 0.205 14.818 1.00 97.75 92 GLY A CA 1
ATOM 710 C C . GLY A 1 92 ? -19.672 -0.884 15.309 1.00 97.75 92 GLY A C 1
ATOM 711 O O . GLY A 1 92 ? -19.848 -1.408 16.412 1.00 97.75 92 GLY A O 1
ATOM 712 N N . TRP A 1 93 ? -18.649 -1.260 14.535 1.00 97.88 93 TRP A N 1
ATOM 713 C CA . TRP A 1 93 ? -17.621 -2.170 15.042 1.00 97.88 93 TRP A CA 1
ATOM 714 C C . TRP A 1 93 ? -16.746 -1.473 16.082 1.00 97.88 93 TRP A C 1
ATOM 716 O O . TRP A 1 93 ? -16.453 -0.286 15.993 1.00 97.88 93 TRP A O 1
ATOM 726 N N . THR A 1 94 ? -16.267 -2.233 17.066 1.00 97.50 94 THR A N 1
ATOM 727 C CA . THR A 1 94 ? -15.263 -1.744 18.016 1.00 97.50 94 THR A CA 1
ATOM 728 C C . THR A 1 94 ? -13.854 -2.012 17.494 1.00 97.50 94 THR A C 1
ATOM 730 O O . THR A 1 94 ? -13.624 -2.988 16.776 1.00 97.50 94 THR A O 1
ATOM 733 N N . VAL A 1 95 ? -12.879 -1.203 17.924 1.00 96.56 95 VAL A N 1
ATOM 734 C CA . VAL A 1 95 ? -11.453 -1.404 17.596 1.00 96.56 95 VAL A CA 1
ATOM 735 C C . VAL A 1 95 ? -10.997 -2.825 17.930 1.00 96.56 95 VAL A C 1
ATOM 737 O O . VAL A 1 95 ? -10.371 -3.472 17.099 1.00 96.56 95 VAL A O 1
ATOM 740 N N . LYS A 1 96 ? -11.395 -3.351 19.092 1.00 97.25 96 LYS A N 1
ATOM 741 C CA . LYS A 1 96 ? -11.072 -4.717 19.525 1.00 97.25 96 LYS A CA 1
ATOM 742 C C . LYS A 1 96 ? -11.631 -5.786 18.578 1.00 97.25 96 LYS A C 1
ATOM 744 O O . LYS A 1 96 ? -10.978 -6.794 18.320 1.00 97.25 96 LYS A O 1
ATOM 749 N N . LYS A 1 97 ? -12.846 -5.582 18.053 1.00 97.75 97 LYS A N 1
ATOM 750 C CA . LYS A 1 97 ? -13.467 -6.498 17.082 1.00 97.75 97 LYS A CA 1
ATOM 751 C C . LYS A 1 97 ? -12.714 -6.475 15.750 1.00 97.75 97 LYS A C 1
ATOM 753 O O . LYS A 1 97 ? -12.448 -7.540 15.199 1.00 97.75 97 LYS A O 1
ATOM 758 N N . ILE A 1 98 ? -12.336 -5.286 15.275 1.00 97.38 98 ILE A N 1
ATOM 759 C CA . ILE A 1 98 ? -11.521 -5.109 14.063 1.00 97.38 98 ILE A CA 1
ATOM 760 C C . ILE A 1 98 ? -10.151 -5.777 14.251 1.00 97.38 98 ILE A C 1
ATOM 762 O O . ILE A 1 98 ? -9.763 -6.624 13.456 1.00 97.38 98 ILE A O 1
ATOM 766 N N . ALA A 1 99 ? -9.449 -5.476 15.344 1.00 97.06 99 ALA A N 1
ATOM 767 C CA . ALA A 1 99 ? -8.149 -6.058 15.669 1.00 97.06 99 ALA A CA 1
ATOM 768 C C . ALA A 1 99 ? -8.188 -7.595 15.673 1.00 97.06 99 ALA A C 1
ATOM 770 O O . ALA A 1 99 ? -7.393 -8.243 14.992 1.00 97.06 99 ALA A O 1
ATOM 771 N N . LYS A 1 100 ? -9.187 -8.178 16.351 1.00 97.50 100 LYS A N 1
ATOM 772 C CA . LYS A 1 100 ? -9.392 -9.630 16.397 1.00 97.50 100 LYS A CA 1
ATOM 773 C C . LYS A 1 100 ? -9.644 -10.236 15.014 1.00 97.50 100 LYS A C 1
ATOM 775 O O . LYS A 1 100 ? -9.077 -11.280 14.717 1.00 97.50 100 LYS A O 1
ATOM 780 N N . HIS A 1 101 ? -10.495 -9.624 14.191 1.00 97.00 101 HIS A N 1
ATOM 781 C CA . HIS A 1 101 ? -10.846 -10.182 12.880 1.00 97.00 101 HIS A CA 1
ATOM 782 C C . HIS A 1 101 ? -9.676 -10.116 11.886 1.00 97.00 101 HIS A C 1
ATOM 784 O O . HIS A 1 101 ? -9.487 -11.051 11.118 1.00 97.00 101 HIS A O 1
ATOM 790 N N . TRP A 1 102 ? -8.850 -9.068 11.943 1.00 93.31 102 TRP A N 1
ATOM 791 C CA . TRP A 1 102 ? -7.677 -8.910 11.071 1.00 93.31 102 TRP A CA 1
ATOM 792 C C . TRP A 1 102 ? -6.381 -9.500 11.654 1.00 93.31 102 TRP A C 1
ATOM 794 O O . TRP A 1 102 ? -5.332 -9.386 11.026 1.00 93.31 102 TRP A O 1
ATOM 804 N N . GLY A 1 103 ? -6.423 -10.116 12.842 1.00 96.06 103 GLY A N 1
ATOM 805 C CA . GLY A 1 103 ? -5.242 -10.713 13.479 1.00 96.06 103 GLY A CA 1
ATOM 806 C C . GLY A 1 103 ? -4.154 -9.697 13.847 1.00 96.06 103 GLY A C 1
ATOM 807 O O . GLY A 1 103 ? -2.971 -10.024 13.840 1.00 96.06 103 GLY A O 1
ATOM 808 N N . VAL A 1 104 ? -4.537 -8.453 14.149 1.00 95.94 104 VAL A N 1
ATOM 809 C CA . VAL A 1 104 ? -3.619 -7.358 14.505 1.00 95.94 104 VAL A CA 1
ATOM 810 C C . VAL A 1 104 ? -3.882 -6.862 15.926 1.00 95.94 104 VAL A C 1
ATOM 812 O O . VAL A 1 104 ? -4.896 -7.186 16.534 1.00 95.94 104 VAL A O 1
ATOM 815 N N . SER A 1 105 ? -2.974 -6.056 16.478 1.00 96.81 105 SER A N 1
ATOM 816 C CA . SER A 1 105 ? -3.186 -5.421 17.783 1.00 96.81 105 SER A CA 1
ATOM 817 C C . SER A 1 105 ? -4.083 -4.184 17.687 1.00 96.81 105 SER A C 1
ATOM 819 O O . SER A 1 105 ? -4.079 -3.474 16.679 1.00 96.81 105 SER A O 1
ATOM 821 N N . ASP A 1 106 ? -4.773 -3.848 18.780 1.00 96.06 106 ASP A N 1
ATOM 822 C CA . ASP A 1 106 ? -5.555 -2.609 18.901 1.00 96.06 106 ASP A CA 1
ATOM 823 C C . ASP A 1 106 ? -4.696 -1.372 18.583 1.00 96.06 106 ASP A C 1
ATOM 825 O O . ASP A 1 106 ? -5.128 -0.469 17.867 1.00 96.06 106 ASP A O 1
ATOM 829 N N . LYS A 1 107 ? -3.430 -1.365 19.028 1.00 95.31 107 LYS A N 1
ATOM 830 C CA . LYS A 1 107 ? -2.454 -0.306 18.720 1.00 95.31 107 LYS A CA 1
ATOM 831 C C . LYS A 1 107 ? -2.217 -0.158 17.216 1.00 95.31 107 LYS A C 1
ATOM 833 O O . LYS A 1 107 ? -2.089 0.963 16.730 1.00 95.31 107 LYS A O 1
ATOM 838 N N . ALA A 1 108 ? -2.160 -1.260 16.466 1.00 93.25 108 ALA A N 1
ATOM 839 C CA . ALA A 1 108 ? -2.006 -1.209 15.014 1.00 93.25 108 ALA A CA 1
ATOM 840 C C . ALA A 1 108 ? -3.249 -0.613 14.332 1.00 93.25 108 ALA A C 1
ATOM 842 O O . ALA A 1 108 ? -3.113 0.151 13.372 1.00 93.25 108 ALA A O 1
ATOM 843 N N . VAL A 1 109 ? -4.448 -0.902 14.848 1.00 94.81 109 VAL A N 1
ATOM 844 C CA . VAL A 1 109 ? -5.700 -0.302 14.361 1.00 94.81 109 VAL A CA 1
ATOM 845 C C . VAL A 1 109 ? -5.724 1.202 14.652 1.00 94.81 109 VAL A C 1
ATOM 847 O O . VAL A 1 109 ? -5.929 1.987 13.727 1.00 94.81 109 VAL A O 1
ATOM 850 N N . TYR A 1 110 ? -5.414 1.626 15.883 1.00 95.25 110 TYR A N 1
ATOM 851 C CA . TYR A 1 110 ? -5.317 3.046 16.253 1.00 95.25 110 TYR A CA 1
ATOM 852 C C . TYR A 1 110 ? -4.288 3.806 15.409 1.00 95.25 110 TYR A C 1
ATOM 854 O O . TYR A 1 110 ? -4.623 4.830 14.807 1.00 95.25 110 TYR A O 1
ATOM 862 N N . LYS A 1 111 ? -3.079 3.248 15.255 1.00 94.00 111 LYS A N 1
ATOM 863 C CA . LYS A 1 111 ? -2.034 3.803 14.383 1.00 94.00 111 LYS A CA 1
ATOM 864 C C . LYS A 1 111 ? -2.526 3.966 12.943 1.00 94.00 111 LYS A C 1
ATOM 866 O O . LYS A 1 111 ? -2.315 5.018 12.344 1.00 94.00 111 LYS A O 1
ATOM 871 N N . SER A 1 112 ? -3.212 2.960 12.395 1.00 92.69 112 SER A N 1
ATOM 872 C CA . SER A 1 112 ? -3.771 3.024 11.033 1.00 92.69 112 SER A CA 1
ATOM 873 C C . SER A 1 112 ? -4.830 4.119 10.903 1.00 92.69 112 SER A C 1
ATOM 875 O O . SER A 1 112 ? -4.894 4.794 9.882 1.00 92.69 112 SER A O 1
ATOM 877 N N . LEU A 1 113 ? -5.627 4.342 11.950 1.00 92.75 113 LEU A N 1
ATOM 878 C CA . LEU A 1 113 ? -6.639 5.398 12.004 1.00 92.75 113 LEU A CA 1
ATOM 879 C C . LEU A 1 113 ? -6.052 6.798 12.256 1.00 92.75 113 LEU A C 1
ATOM 881 O O . LEU A 1 113 ? -6.773 7.781 12.103 1.00 92.75 113 LEU A O 1
ATOM 885 N N . GLY A 1 114 ? -4.760 6.908 12.587 1.00 87.31 114 GLY A N 1
ATOM 886 C CA . GLY A 1 114 ? -4.111 8.173 12.949 1.00 87.31 114 GLY A CA 1
ATOM 887 C C . GLY A 1 114 ? -4.470 8.669 14.352 1.00 87.31 114 GLY A C 1
ATOM 888 O O . GLY A 1 114 ? -4.338 9.855 14.626 1.00 87.31 114 GLY A O 1
ATOM 889 N N . ARG A 1 115 ? -4.948 7.780 15.229 1.00 77.19 115 ARG A N 1
ATOM 890 C CA . ARG A 1 115 ? -5.240 8.084 16.634 1.00 77.19 115 ARG A CA 1
ATOM 891 C C . ARG A 1 115 ? -4.064 7.577 17.470 1.00 77.19 115 ARG A C 1
ATOM 893 O O . ARG A 1 115 ? -3.700 6.409 17.339 1.00 77.19 115 ARG A O 1
ATOM 900 N N . SER A 1 116 ? -3.441 8.470 18.236 1.00 54.03 116 SER A N 1
ATOM 901 C CA . SER A 1 116 ? -2.316 8.164 19.135 1.00 54.03 116 SER A CA 1
ATOM 902 C C . SER A 1 116 ? -2.782 8.246 20.575 1.00 54.03 116 SER A C 1
ATOM 904 O O . SER A 1 116 ? -3.546 9.195 20.856 1.00 54.03 116 SER A O 1
#

Sequence (116 aa):
MSSDEFDPMPLFGDALPAPTTTPWESLALHAQWLADHIAAIAAMDPAERIKWGEHSDEDLDQLAVLDHRAKSITALAAACRRDTYRALLEQGWTVKKIAKHWGVSDKAVYKSLGRS